Protein AF-A0A0H5QJX7-F1 (afdb_monomer)

pLDDT: mean 72.63, std 16.73, range [41.62, 93.69]

Organism: NCBI:txid198431

Sequence (162 aa):
MSKAGQGGSSLNERLALKLEEDRKQIEAMLLSEHRKLGQSLLDASQAEFSTIQNVIHAQSQRTVQSMRVMLRWPLWTATGCLAIVLTSLALLWAVTWWLREDLAGIRTATISERQALADLEAQTNKLRVTTSKEGTFLVLPEGIDASQIWTCGKQPCLRIGE

Mean predicted aligned error: 20.73 Å

Solvent-accessible surface area (backbone atoms only — not comparable to full-atom values): 9236 Å² total; per-residue (Å²): 142,92,88,77,78,72,65,60,58,60,52,51,53,51,50,52,53,50,53,52,49,52,47,53,49,50,52,52,50,52,53,50,50,51,49,51,52,54,50,53,51,50,53,52,48,50,54,49,50,55,50,52,51,51,50,52,53,53,51,49,53,52,49,54,54,52,51,53,60,64,57,49,58,60,52,55,53,51,52,52,52,52,50,54,55,53,52,51,53,51,50,54,52,52,51,54,52,51,53,52,54,51,53,52,53,51,50,51,52,53,50,51,52,52,48,50,51,51,51,48,36,65,75,51,67,60,55,47,74,51,76,52,102,89,50,54,33,43,34,55,55,94,87,68,93,61,98,70,73,44,70,68,83,94,42,53,24,43,77,61,77,134

Foldseek 3Di:
DDDDPPPVVVVVVVVVVVVVVVVVVVVVVVVVVVVVVVVVVVVVVVVVVVVVVVVVVVVVVVVVVVVVVVVVVVVVVVVVVVVVVVVVVVVVVVVVVVVVVVVVVVVVVVVVVVVVVVVCCVVQVRFDWDQDPVAIKTFDDPDDDDPDFDDPDPTTIDGDDD

Secondary structure (DSSP, 8-state):
----SSHHHHHHHHHHHHHHHHHHHHHHHHHHHHHHHHHHHHHHHHHHHHHHHHHHHHHHHHHHHHHHHHHHHHHHHHHHHHHHHHHHHHHHHHHHHHHHHHHHHHHHHHHHHHHHHHHHHHHTTS-EEEEETTEEEEEPPTT---SS-EEETTEEEEEPP-

Radius of gyration: 61.76 Å; Cα contacts (8 Å, |Δi|>4): 60; chains: 1; bounding box: 114×40×167 Å

Structure (mmCIF, N/CA/C/O backbone):
data_AF-A0A0H5QJX7-F1
#
_entry.id   AF-A0A0H5QJX7-F1
#
loop_
_atom_site.group_PDB
_atom_site.id
_atom_site.type_symbol
_atom_site.label_atom_id
_atom_site.label_alt_id
_atom_site.label_comp_id
_atom_site.label_asym_id
_atom_site.label_entity_id
_atom_site.label_seq_id
_atom_site.pdbx_PDB_ins_code
_atom_site.Cartn_x
_atom_site.Cartn_y
_atom_site.Cartn_z
_atom_site.occupancy
_atom_site.B_iso_or_equiv
_atom_site.auth_seq_id
_atom_site.auth_comp_id
_atom_site.auth_asym_id
_atom_site.auth_atom_id
_atom_site.pdbx_PDB_model_num
ATOM 1 N N . MET A 1 1 ? 67.571 8.880 -88.520 1.00 43.12 1 MET A N 1
ATOM 2 C CA . MET A 1 1 ? 67.454 8.672 -87.059 1.00 43.12 1 MET A CA 1
ATOM 3 C C . MET A 1 1 ? 66.780 9.896 -86.461 1.00 43.12 1 MET A C 1
ATOM 5 O O . MET A 1 1 ? 67.328 10.970 -86.634 1.00 43.12 1 MET A O 1
ATOM 9 N N . SER A 1 2 ? 65.583 9.748 -85.877 1.00 47.00 2 SER A N 1
ATOM 10 C CA . SER A 1 2 ? 64.912 10.680 -84.936 1.00 47.00 2 SER A CA 1
ATOM 11 C C . SER A 1 2 ? 63.391 10.488 -85.044 1.00 47.00 2 SER A C 1
ATOM 13 O O . SER A 1 2 ? 62.705 11.172 -85.799 1.00 47.00 2 SER A O 1
ATOM 15 N N . LYS A 1 3 ? 62.856 9.477 -84.352 1.00 48.44 3 LYS A N 1
ATOM 16 C CA . LYS A 1 3 ? 61.405 9.284 -84.183 1.00 48.44 3 LYS A CA 1
ATOM 17 C C . LYS A 1 3 ? 61.147 8.542 -82.868 1.00 48.44 3 LYS A C 1
ATOM 19 O O . LYS A 1 3 ? 60.663 7.422 -82.860 1.00 48.44 3 LYS A O 1
ATOM 24 N N . ALA A 1 4 ? 61.576 9.139 -81.755 1.00 49.16 4 ALA A N 1
ATOM 25 C CA . ALA A 1 4 ? 61.382 8.570 -80.413 1.00 49.16 4 ALA A CA 1
ATOM 26 C C . ALA A 1 4 ? 60.906 9.593 -79.356 1.00 49.16 4 ALA A C 1
ATOM 28 O O . ALA A 1 4 ? 60.663 9.215 -78.218 1.00 49.16 4 ALA A O 1
ATOM 29 N N . GLY A 1 5 ? 60.723 10.875 -79.707 1.00 52.38 5 GLY A N 1
ATOM 30 C CA . GLY A 1 5 ? 60.471 11.943 -78.723 1.00 52.38 5 GLY A CA 1
ATOM 31 C C . GLY A 1 5 ? 59.006 12.304 -78.423 1.00 52.38 5 GLY A C 1
ATOM 32 O O . GLY A 1 5 ? 58.751 12.915 -77.395 1.00 52.38 5 GLY A O 1
ATOM 33 N N . GLN A 1 6 ? 58.028 11.950 -79.270 1.00 55.06 6 GLN A N 1
ATOM 34 C CA . GLN A 1 6 ? 56.637 12.435 -79.114 1.00 55.06 6 GLN A CA 1
ATOM 35 C C . GLN A 1 6 ? 55.683 11.477 -78.374 1.00 55.06 6 GLN A C 1
ATOM 37 O O . GLN A 1 6 ? 54.683 11.925 -77.822 1.00 55.06 6 GLN A O 1
ATOM 42 N N . GLY A 1 7 ? 55.989 10.177 -78.294 1.00 55.91 7 GLY A N 1
ATOM 43 C CA . GLY A 1 7 ? 55.122 9.203 -77.610 1.00 55.91 7 GLY A CA 1
ATOM 44 C C . GLY A 1 7 ? 55.130 9.328 -76.081 1.00 55.91 7 GLY A C 1
ATOM 45 O O . GLY A 1 7 ? 54.085 9.193 -75.447 1.00 55.91 7 GLY A O 1
ATOM 46 N N . GLY A 1 8 ? 56.284 9.657 -75.488 1.00 59.81 8 GLY A N 1
ATOM 47 C CA . GLY A 1 8 ? 56.453 9.737 -74.030 1.00 59.81 8 GLY A CA 1
ATOM 48 C C . GLY A 1 8 ? 55.676 10.878 -73.364 1.00 59.81 8 GLY A C 1
ATOM 49 O O . GLY A 1 8 ? 55.171 10.702 -72.260 1.00 59.81 8 GLY A O 1
ATOM 50 N N . SER A 1 9 ? 55.500 12.015 -74.049 1.00 62.75 9 SER A N 1
ATOM 51 C CA . SER A 1 9 ? 54.764 13.168 -73.502 1.00 62.75 9 SER A CA 1
ATOM 52 C C . SER A 1 9 ? 53.270 12.870 -73.336 1.00 62.75 9 SER A C 1
ATOM 54 O O . SER A 1 9 ? 52.702 13.146 -72.286 1.00 62.75 9 SER A O 1
ATOM 56 N N . SER A 1 10 ? 52.647 12.228 -74.333 1.00 77.19 10 SER A N 1
ATOM 57 C CA . SER A 1 10 ? 51.215 11.884 -74.299 1.00 77.19 10 SER A CA 1
ATOM 58 C C . SER A 1 10 ? 50.869 10.776 -73.294 1.00 77.19 10 SER A C 1
ATOM 60 O O . SER A 1 10 ? 49.764 10.738 -72.754 1.00 77.19 10 SER A O 1
ATOM 62 N N . LEU A 1 11 ? 51.818 9.872 -73.020 1.00 80.31 11 LEU A N 1
ATOM 63 C CA . LEU A 1 11 ? 51.662 8.816 -72.020 1.00 80.31 11 LEU A CA 1
ATOM 64 C C . LEU A 1 11 ? 51.800 9.372 -70.601 1.00 80.31 11 LEU A C 1
ATOM 66 O O . LEU A 1 11 ? 50.995 9.028 -69.741 1.00 80.31 11 LEU A O 1
ATOM 70 N N . ASN A 1 12 ? 52.760 10.269 -70.372 1.00 83.94 12 ASN A N 1
ATOM 71 C CA . ASN A 1 12 ? 52.935 10.922 -69.075 1.00 83.94 12 ASN A CA 1
ATOM 72 C C . ASN A 1 12 ? 51.742 11.818 -68.716 1.00 83.94 12 ASN A C 1
ATOM 74 O O . ASN A 1 12 ? 51.296 11.806 -67.573 1.00 83.94 12 ASN A O 1
ATOM 78 N N . GLU A 1 13 ? 51.179 12.536 -69.689 1.00 83.19 13 GLU A N 1
ATOM 79 C CA . GLU A 1 13 ? 49.983 13.361 -69.484 1.00 83.19 13 GLU A CA 1
ATOM 80 C C . GLU A 1 13 ? 48.744 12.509 -69.163 1.00 83.19 13 GLU A C 1
ATOM 82 O O . GLU A 1 13 ? 47.999 12.810 -68.231 1.00 83.19 13 GLU A O 1
ATOM 87 N N . ARG A 1 14 ? 48.567 11.371 -69.849 1.00 83.62 14 ARG A N 1
ATOM 88 C CA . ARG A 1 14 ? 47.508 10.402 -69.519 1.00 83.62 14 ARG A CA 1
ATOM 89 C C .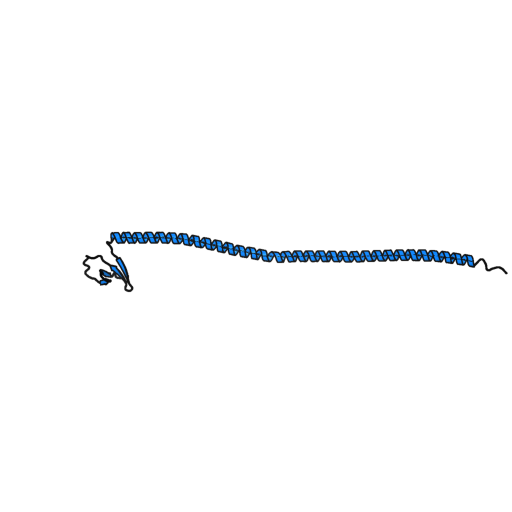 ARG A 1 14 ? 47.690 9.769 -68.143 1.00 83.62 14 ARG A C 1
ATOM 91 O O . ARG A 1 14 ? 46.700 9.550 -67.454 1.00 83.62 14 ARG A O 1
ATOM 98 N N . LEU A 1 15 ? 48.924 9.469 -67.739 1.00 86.62 15 LEU A N 1
ATOM 99 C CA . LEU A 1 15 ? 49.213 8.944 -66.403 1.00 86.62 15 LEU A CA 1
ATOM 100 C C . LEU A 1 15 ? 48.911 9.980 -65.316 1.00 86.62 15 LEU A C 1
ATOM 102 O O . LEU A 1 15 ? 48.331 9.618 -64.298 1.00 86.62 15 LEU A O 1
ATOM 106 N N . ALA A 1 16 ? 49.241 11.254 -65.545 1.00 87.06 16 ALA A N 1
ATOM 107 C CA . ALA A 1 16 ? 48.925 12.340 -64.621 1.00 87.06 16 ALA A CA 1
ATOM 108 C C . ALA A 1 16 ? 47.408 12.541 -64.467 1.00 87.06 16 ALA A C 1
ATOM 110 O O . ALA A 1 16 ? 46.916 12.612 -63.343 1.00 87.06 16 ALA A O 1
ATOM 111 N N . LEU A 1 17 ? 46.662 12.540 -65.577 1.00 89.50 17 LEU A N 1
ATOM 112 C CA . LEU A 1 17 ? 45.198 12.626 -65.554 1.00 89.50 17 LEU A CA 1
ATOM 113 C C . LEU A 1 17 ? 44.566 11.438 -64.824 1.00 89.50 17 LEU A C 1
ATOM 115 O O . LEU A 1 17 ? 43.675 11.631 -64.003 1.00 89.50 17 LEU A O 1
ATOM 119 N N . LYS A 1 18 ? 45.061 10.220 -65.070 1.00 88.69 18 LYS A N 1
ATOM 120 C CA . LYS A 1 18 ? 44.560 9.017 -64.400 1.00 88.69 18 LYS A CA 1
ATOM 121 C C . LYS A 1 18 ? 44.859 9.029 -62.900 1.00 88.69 18 LYS A C 1
ATOM 123 O O . LYS A 1 18 ? 43.998 8.670 -62.114 1.00 88.69 18 LYS A O 1
ATOM 128 N N . LEU A 1 19 ? 46.042 9.496 -62.498 1.00 89.94 19 LEU A N 1
ATOM 129 C CA . LEU A 1 19 ? 46.395 9.688 -61.087 1.00 89.94 19 LEU A CA 1
ATOM 130 C C . LEU A 1 19 ? 45.483 10.710 -60.399 1.00 89.94 19 LEU A C 1
ATOM 132 O O . LEU A 1 19 ? 45.123 10.526 -59.239 1.00 89.94 19 LEU A O 1
ATOM 136 N N . GLU A 1 20 ? 45.108 11.784 -61.092 1.00 91.19 20 GLU A N 1
ATOM 137 C CA . GLU A 1 20 ? 44.196 12.790 -60.549 1.00 91.19 20 GLU A CA 1
ATOM 138 C C . GLU A 1 20 ? 42.752 12.271 -60.460 1.00 91.19 20 GLU A C 1
ATOM 140 O O . GLU A 1 20 ? 42.051 12.551 -59.486 1.00 91.19 20 GLU A O 1
ATOM 145 N N . GLU A 1 21 ? 42.318 11.483 -61.443 1.00 93.06 21 GLU A N 1
ATOM 146 C CA . GLU A 1 21 ? 41.014 10.819 -61.451 1.00 93.06 21 GLU A CA 1
ATOM 147 C C . GLU A 1 21 ? 40.920 9.749 -60.356 1.00 93.06 21 GLU A C 1
ATOM 149 O O . GLU A 1 21 ? 39.988 9.790 -59.552 1.00 93.06 21 GLU A O 1
ATOM 154 N N . ASP A 1 22 ? 41.933 8.886 -60.233 1.00 91.00 22 ASP A N 1
ATOM 155 C CA . ASP A 1 22 ? 42.048 7.891 -59.163 1.00 91.00 22 ASP A CA 1
ATOM 156 C C . ASP A 1 22 ? 42.057 8.582 -57.790 1.00 91.00 22 ASP A C 1
ATOM 158 O O . ASP A 1 22 ? 41.367 8.151 -56.866 1.00 91.00 22 ASP A O 1
ATOM 162 N N . ARG A 1 23 ? 42.768 9.710 -57.645 1.00 92.44 23 ARG A N 1
ATOM 163 C CA . ARG A 1 23 ? 42.779 10.485 -56.397 1.00 92.44 23 ARG A CA 1
ATOM 164 C C . ARG A 1 23 ? 41.393 11.022 -56.045 1.00 92.44 23 ARG A C 1
ATOM 166 O O . ARG A 1 23 ? 40.948 10.848 -54.912 1.00 92.44 23 ARG A O 1
ATOM 173 N N . LYS A 1 24 ? 40.695 11.642 -57.000 1.00 92.88 24 LYS A N 1
ATOM 174 C CA . LYS A 1 24 ? 39.329 12.152 -56.792 1.00 92.88 24 LYS A CA 1
ATOM 175 C C . LYS A 1 24 ? 38.353 11.020 -56.480 1.00 92.88 24 LYS A C 1
ATOM 177 O O . LYS A 1 24 ? 37.470 11.187 -55.641 1.00 92.88 24 LYS A O 1
ATOM 182 N N . GLN A 1 25 ? 38.525 9.864 -57.115 1.00 93.44 25 GLN A N 1
ATOM 183 C CA . GLN A 1 25 ? 37.697 8.689 -56.877 1.00 93.44 25 GLN A CA 1
ATOM 184 C C . GLN A 1 25 ? 37.921 8.110 -55.476 1.00 93.44 25 GLN A C 1
ATOM 186 O O . GLN A 1 25 ? 36.948 7.789 -54.793 1.00 93.44 25 GLN A O 1
ATOM 191 N N . ILE A 1 26 ? 39.173 8.029 -55.019 1.00 92.38 26 ILE A N 1
ATOM 192 C CA . ILE A 1 26 ? 39.514 7.594 -53.658 1.00 92.38 26 ILE A CA 1
ATOM 193 C C . ILE A 1 26 ? 38.948 8.575 -52.630 1.00 92.38 26 ILE A C 1
ATOM 195 O O . ILE A 1 26 ? 38.312 8.146 -51.672 1.00 92.38 26 ILE A O 1
ATOM 199 N N . GLU A 1 27 ? 39.116 9.883 -52.837 1.00 92.56 27 GLU A N 1
ATOM 200 C CA . GLU A 1 27 ? 38.572 10.905 -51.935 1.00 92.56 27 GLU A CA 1
ATOM 201 C C . GLU A 1 27 ? 37.033 10.838 -51.867 1.00 92.56 27 GLU A C 1
ATOM 203 O O . GLU A 1 27 ? 36.455 10.887 -50.778 1.00 92.56 27 GLU A O 1
ATOM 208 N N . ALA A 1 28 ? 36.354 10.637 -53.001 1.00 92.50 28 ALA A N 1
ATOM 209 C CA . ALA A 1 28 ? 34.902 10.467 -53.046 1.00 92.50 28 ALA A CA 1
ATOM 210 C C . ALA A 1 28 ? 34.436 9.176 -52.349 1.00 92.50 28 ALA A C 1
ATOM 212 O O . ALA A 1 28 ? 33.454 9.198 -51.600 1.00 92.50 28 ALA A O 1
ATOM 213 N N . MET A 1 29 ? 35.148 8.064 -52.556 1.00 92.56 29 MET A N 1
ATOM 214 C CA . MET A 1 29 ? 34.853 6.787 -51.907 1.00 92.56 29 MET A CA 1
ATOM 215 C C . MET A 1 29 ? 35.034 6.897 -50.392 1.00 92.56 29 MET A C 1
ATOM 217 O O . MET A 1 29 ? 34.128 6.536 -49.643 1.00 92.56 29 MET A O 1
ATOM 221 N N . LEU A 1 30 ? 36.131 7.503 -49.943 1.00 93.12 30 LEU A N 1
ATOM 222 C CA . LEU A 1 30 ? 36.448 7.695 -48.531 1.00 93.12 30 LEU A CA 1
ATOM 223 C C . LEU A 1 30 ? 35.418 8.597 -47.832 1.00 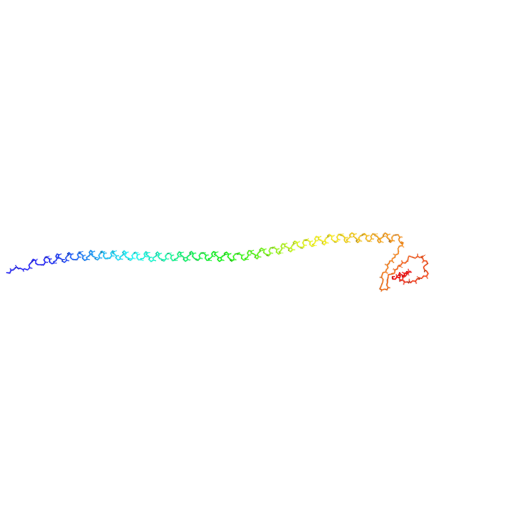93.12 30 LEU A C 1
ATOM 225 O O . LEU A 1 30 ? 34.953 8.283 -46.736 1.00 93.12 30 LEU A O 1
ATOM 229 N N . LEU A 1 31 ? 34.968 9.672 -48.488 1.00 93.69 31 LEU A N 1
ATOM 230 C CA . LEU A 1 31 ? 33.866 10.501 -47.984 1.00 93.69 31 LEU A CA 1
ATOM 231 C C . LEU A 1 31 ? 32.543 9.730 -47.903 1.00 93.69 31 LEU A C 1
ATOM 233 O O . LEU A 1 31 ? 31.773 9.916 -46.956 1.00 93.69 31 LEU A O 1
ATOM 237 N N . SER A 1 32 ? 32.265 8.870 -48.884 1.00 93.56 32 SER A N 1
ATOM 238 C CA . SER A 1 32 ? 31.049 8.056 -48.895 1.00 93.56 32 SER A CA 1
ATOM 239 C C . SER A 1 32 ? 31.054 7.000 -47.787 1.00 93.56 32 SER A C 1
ATOM 241 O O . SER A 1 32 ? 30.039 6.828 -47.111 1.00 93.56 32 SER A O 1
ATOM 243 N N . GLU A 1 33 ? 32.198 6.362 -47.530 1.00 93.38 33 GLU A N 1
ATOM 244 C CA . GLU A 1 33 ? 32.353 5.397 -46.446 1.00 93.38 33 GLU A CA 1
ATOM 245 C C . GLU A 1 33 ? 32.249 6.073 -45.085 1.00 93.38 33 GLU A C 1
ATOM 247 O O . GLU A 1 33 ? 31.509 5.591 -44.230 1.00 93.38 33 GLU A O 1
ATOM 252 N N . HIS A 1 34 ? 32.887 7.232 -44.893 1.00 92.56 34 HIS A N 1
ATOM 253 C CA . HIS A 1 34 ? 32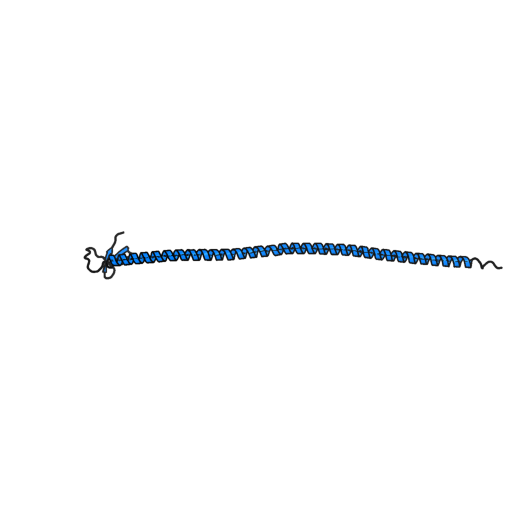.744 7.990 -43.651 1.00 92.56 34 HIS A CA 1
ATOM 254 C C . HIS A 1 34 ? 31.303 8.416 -43.386 1.00 92.56 34 HIS A C 1
ATOM 256 O O . HIS A 1 34 ? 30.832 8.291 -42.255 1.00 92.56 34 HIS A O 1
ATOM 262 N N . ARG A 1 35 ? 30.572 8.873 -44.411 1.00 92.44 35 ARG A N 1
ATOM 263 C CA . ARG A 1 35 ? 29.139 9.163 -44.264 1.00 92.44 35 ARG A CA 1
ATOM 264 C C . ARG A 1 35 ? 28.351 7.917 -43.898 1.00 92.44 35 ARG A C 1
ATOM 266 O O . ARG A 1 35 ? 27.539 7.976 -42.982 1.00 92.44 35 ARG A O 1
ATOM 273 N N . LYS A 1 36 ? 28.606 6.796 -44.573 1.00 93.56 36 LYS A N 1
ATOM 274 C CA . LYS A 1 36 ? 27.909 5.533 -44.321 1.00 93.56 36 LYS A CA 1
ATOM 275 C C . LYS A 1 36 ? 28.159 5.023 -42.902 1.00 93.56 36 LYS A C 1
ATOM 277 O O . LYS A 1 36 ? 27.207 4.648 -42.228 1.00 93.56 36 LYS A O 1
ATOM 282 N N . LEU A 1 37 ? 29.405 5.080 -42.436 1.00 92.88 37 LEU A N 1
ATOM 283 C CA . LEU A 1 37 ? 29.799 4.731 -41.071 1.00 92.88 37 LEU A CA 1
ATOM 284 C C . LEU A 1 37 ? 29.133 5.655 -40.046 1.00 92.88 37 LEU A C 1
ATOM 286 O O . LEU A 1 37 ? 28.551 5.173 -39.077 1.00 92.88 37 LEU A O 1
ATOM 290 N N . GLY A 1 38 ? 29.159 6.970 -40.280 1.00 92.38 38 GLY A N 1
ATOM 291 C CA . GLY A 1 38 ? 28.497 7.943 -39.409 1.00 92.38 38 GLY A CA 1
ATOM 292 C C . GLY A 1 38 ? 26.991 7.703 -39.317 1.00 92.38 38 GLY A C 1
ATOM 293 O O . GLY A 1 38 ? 26.420 7.726 -38.231 1.00 92.38 38 GLY A O 1
ATOM 294 N N . GLN A 1 39 ? 26.357 7.391 -40.444 1.00 93.25 39 GLN A N 1
ATOM 295 C CA . GLN A 1 39 ? 24.926 7.126 -40.507 1.00 93.25 39 GLN A CA 1
ATOM 296 C C . GLN A 1 39 ? 24.558 5.795 -39.845 1.00 93.25 39 GLN A C 1
ATOM 298 O O . GLN A 1 39 ? 23.602 5.761 -39.080 1.00 93.25 39 GLN A O 1
ATOM 303 N N . SER A 1 40 ? 25.354 4.734 -40.029 1.00 92.88 40 SER A N 1
ATOM 304 C CA . SER A 1 40 ? 25.143 3.467 -39.315 1.00 92.88 40 SER A CA 1
ATOM 305 C C . SER A 1 40 ? 25.333 3.603 -37.806 1.00 92.88 40 SER A C 1
ATOM 307 O O . SER A 1 40 ? 24.645 2.940 -37.037 1.00 92.88 40 SER A O 1
ATOM 309 N N . LEU A 1 41 ? 26.253 4.469 -37.374 1.00 91.94 41 LEU A N 1
ATOM 310 C CA . LEU A 1 41 ? 26.516 4.704 -35.958 1.00 91.94 41 LEU A CA 1
ATOM 311 C C . LEU A 1 41 ? 25.375 5.502 -35.316 1.00 91.94 41 LEU A C 1
ATOM 313 O O . LEU A 1 41 ? 24.958 5.185 -34.204 1.00 91.94 41 LEU A O 1
ATOM 317 N N . LEU A 1 42 ? 24.816 6.475 -36.043 1.00 93.12 42 LEU A N 1
ATOM 318 C CA . LEU A 1 42 ? 23.606 7.187 -35.633 1.00 93.12 42 LEU A CA 1
ATOM 319 C C . LEU A 1 42 ? 22.399 6.248 -35.543 1.00 93.12 42 LEU A C 1
ATOM 321 O O . LEU A 1 42 ? 21.750 6.232 -34.500 1.00 93.12 42 LEU A O 1
ATOM 325 N N . ASP A 1 43 ? 22.150 5.427 -36.564 1.00 92.69 43 ASP A N 1
ATOM 326 C CA . ASP A 1 43 ? 21.041 4.461 -36.569 1.00 92.69 43 ASP A CA 1
ATOM 327 C C . ASP A 1 43 ? 21.153 3.465 -35.407 1.00 92.69 43 ASP A C 1
ATOM 329 O O . ASP A 1 43 ? 20.195 3.258 -34.660 1.00 92.69 43 ASP A O 1
ATOM 333 N N . ALA A 1 44 ? 22.348 2.900 -35.195 1.00 89.44 44 ALA A N 1
ATOM 334 C CA . ALA A 1 44 ? 22.605 1.996 -34.080 1.00 89.44 44 ALA A CA 1
ATOM 335 C C . ALA A 1 44 ? 22.382 2.697 -32.732 1.00 89.44 44 ALA A C 1
ATOM 337 O O . ALA A 1 44 ? 21.707 2.159 -31.857 1.00 89.44 44 ALA A O 1
ATOM 338 N N . SER A 1 45 ? 22.878 3.929 -32.575 1.00 88.38 45 SER A N 1
ATOM 339 C CA . SER A 1 45 ? 22.675 4.694 -31.343 1.00 88.38 45 SER A CA 1
ATOM 340 C C . SER A 1 45 ? 21.196 4.990 -31.084 1.00 88.38 45 SER A C 1
ATOM 342 O O . SER A 1 45 ? 20.730 4.856 -29.956 1.00 88.38 45 SER A O 1
ATOM 344 N N . GLN A 1 46 ? 20.428 5.332 -32.119 1.00 90.69 46 GLN A N 1
ATOM 345 C CA . GLN A 1 46 ? 19.011 5.652 -31.997 1.00 90.69 46 GLN A CA 1
ATOM 346 C C . GLN A 1 46 ? 18.183 4.410 -31.643 1.00 90.69 46 GLN A C 1
ATOM 348 O O . GLN A 1 46 ? 17.282 4.490 -30.803 1.00 90.69 46 GLN A O 1
ATOM 353 N N . ALA A 1 47 ? 18.519 3.257 -32.225 1.00 87.56 47 ALA A N 1
ATOM 354 C CA . ALA A 1 47 ? 17.912 1.979 -31.875 1.00 87.56 47 ALA A CA 1
ATOM 355 C C . ALA A 1 47 ? 18.164 1.624 -30.399 1.00 87.56 47 ALA A C 1
ATOM 357 O O . ALA A 1 47 ? 17.218 1.305 -29.670 1.00 87.56 47 ALA A O 1
ATOM 358 N N . GLU A 1 48 ? 19.403 1.774 -29.925 1.00 86.94 48 GLU A N 1
ATOM 359 C CA . GLU A 1 48 ? 19.765 1.554 -28.520 1.00 86.94 48 GLU A CA 1
ATOM 360 C C . GLU A 1 48 ? 19.037 2.532 -27.583 1.00 86.94 48 GLU A C 1
ATOM 362 O O . GLU A 1 48 ? 18.415 2.108 -26.607 1.00 86.94 48 GLU A O 1
ATOM 367 N N . PHE A 1 49 ? 18.999 3.831 -27.905 1.00 8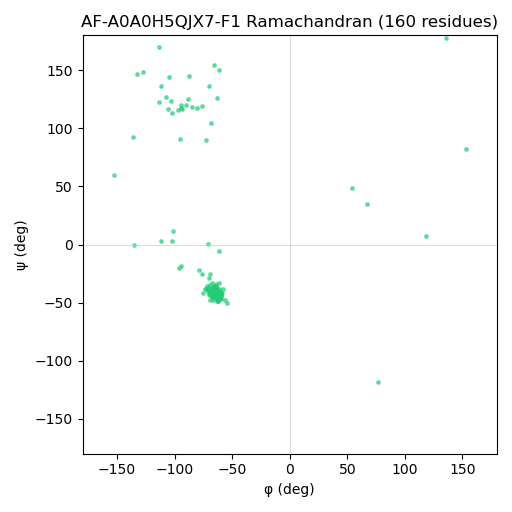7.81 49 PHE A N 1
ATOM 368 C CA . PHE A 1 49 ? 18.273 4.827 -27.107 1.00 87.81 49 PHE A CA 1
ATOM 369 C C . PHE A 1 49 ? 16.776 4.522 -27.010 1.00 87.81 49 PHE A C 1
ATOM 371 O O . PHE A 1 49 ? 16.208 4.603 -25.919 1.00 87.81 49 PHE A O 1
ATOM 378 N N . SER A 1 50 ? 16.136 4.129 -28.115 1.00 85.25 50 SER A N 1
ATOM 379 C CA . SER A 1 50 ? 14.715 3.760 -28.109 1.00 85.25 50 SER A CA 1
ATOM 380 C C . SER A 1 50 ? 14.444 2.522 -27.244 1.00 85.25 50 SER A C 1
ATOM 382 O O . SER A 1 50 ? 13.445 2.460 -26.522 1.00 85.25 50 SER A O 1
ATOM 384 N N . THR A 1 51 ? 15.375 1.566 -27.242 1.00 87.75 51 THR A N 1
ATOM 385 C CA . THR A 1 51 ? 15.295 0.348 -26.432 1.00 87.75 51 THR A CA 1
ATOM 386 C C . THR A 1 51 ? 15.458 0.673 -24.952 1.00 87.75 51 THR A C 1
ATOM 388 O O . THR A 1 51 ? 14.625 0.271 -24.139 1.00 87.75 51 THR A O 1
ATOM 391 N N . ILE A 1 52 ? 16.466 1.473 -24.597 1.00 80.31 52 ILE A N 1
ATOM 392 C CA . ILE A 1 52 ? 16.704 1.935 -23.224 1.00 80.31 52 ILE A CA 1
ATOM 393 C C . ILE A 1 52 ? 15.494 2.719 -22.710 1.00 80.31 52 ILE A C 1
ATOM 395 O O . ILE A 1 52 ? 15.021 2.467 -21.603 1.00 80.31 52 ILE A O 1
ATOM 399 N N . GLN A 1 53 ? 14.942 3.624 -23.518 1.00 83.06 53 GLN A N 1
ATOM 400 C CA . GLN A 1 53 ? 13.770 4.409 -23.144 1.00 83.06 53 GLN A CA 1
ATOM 401 C C . GLN A 1 53 ? 12.553 3.511 -22.865 1.00 83.06 53 GLN A C 1
ATOM 403 O O . GLN A 1 53 ? 11.878 3.680 -21.847 1.00 83.06 53 GLN A O 1
ATOM 408 N N . ASN A 1 54 ? 12.308 2.508 -23.710 1.00 80.31 54 ASN A N 1
ATOM 409 C CA . ASN A 1 54 ? 11.232 1.540 -23.501 1.00 80.31 54 ASN A CA 1
ATOM 410 C C . ASN A 1 54 ? 11.444 0.691 -22.241 1.00 80.31 54 ASN A C 1
ATOM 412 O O . ASN A 1 54 ? 10.495 0.467 -21.487 1.00 80.31 54 ASN A O 1
ATOM 416 N N . VAL A 1 55 ? 12.680 0.262 -21.966 1.00 82.75 55 VAL A N 1
ATOM 417 C CA . VAL A 1 55 ? 13.021 -0.484 -20.745 1.00 82.75 55 VAL A CA 1
ATOM 418 C C . VAL A 1 55 ? 12.806 0.378 -19.500 1.00 82.75 55 VAL A C 1
ATOM 420 O O . VAL A 1 55 ? 12.176 -0.083 -18.549 1.00 82.75 55 VAL A O 1
ATOM 423 N N . ILE A 1 56 ? 13.237 1.642 -19.517 1.00 75.44 56 ILE A N 1
ATOM 424 C CA . ILE A 1 56 ? 13.044 2.583 -18.404 1.00 75.44 56 ILE A CA 1
ATOM 425 C C . ILE A 1 56 ? 11.552 2.823 -18.152 1.00 75.44 56 ILE A C 1
ATOM 427 O O . ILE A 1 56 ? 11.100 2.758 -17.005 1.00 75.44 56 ILE A O 1
ATOM 431 N N . HIS A 1 57 ? 10.758 3.055 -19.201 1.00 77.56 57 HIS A N 1
ATOM 432 C CA . HIS A 1 57 ? 9.314 3.240 -19.053 1.00 77.56 57 HIS A CA 1
ATOM 433 C C . HIS A 1 57 ? 8.624 1.979 -18.522 1.00 77.56 57 HIS A C 1
ATOM 435 O O . HIS A 1 57 ? 7.811 2.073 -17.598 1.00 77.56 57 HIS A O 1
ATOM 441 N N . ALA A 1 58 ? 8.984 0.800 -19.034 1.00 74.38 58 ALA A N 1
ATOM 442 C CA . ALA A 1 58 ? 8.442 -0.468 -18.561 1.00 74.38 58 ALA A CA 1
ATOM 443 C C . ALA A 1 58 ? 8.816 -0.742 -17.094 1.00 74.38 58 ALA A C 1
ATOM 445 O O . ALA A 1 58 ? 7.976 -1.183 -16.306 1.00 74.38 58 ALA A O 1
ATOM 446 N N . GLN A 1 59 ? 10.054 -0.443 -16.694 1.00 70.44 59 GLN A N 1
ATOM 447 C CA . GLN A 1 59 ? 10.522 -0.623 -15.321 1.00 70.44 59 GLN A CA 1
ATOM 448 C C . GLN A 1 59 ? 9.861 0.373 -14.360 1.00 70.44 59 GLN A C 1
ATOM 450 O O . GLN A 1 59 ? 9.450 -0.014 -13.263 1.00 70.44 59 GLN A O 1
ATOM 455 N N . SER A 1 60 ? 9.679 1.626 -14.781 1.00 70.81 60 SER A N 1
ATOM 456 C CA . SER A 1 60 ? 8.978 2.651 -14.002 1.00 70.81 60 SER A CA 1
ATOM 457 C C . SER A 1 60 ? 7.519 2.259 -13.755 1.00 70.81 60 SER A C 1
ATOM 459 O O . SER A 1 60 ? 7.064 2.241 -12.610 1.00 70.81 60 SER A O 1
ATOM 461 N N . GLN A 1 61 ? 6.798 1.819 -14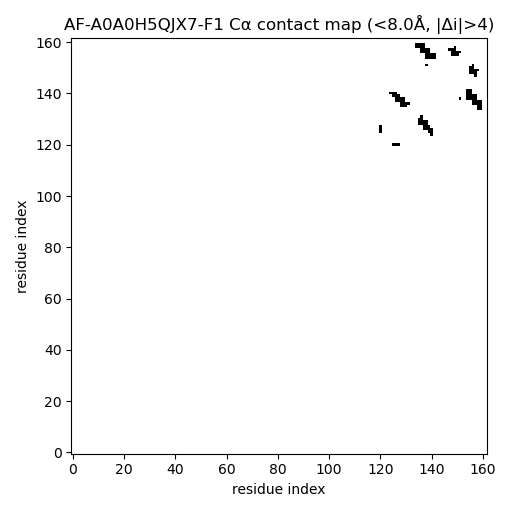.792 1.00 70.12 61 GLN A N 1
ATOM 462 C CA . GLN A 1 61 ? 5.411 1.371 -14.640 1.00 70.12 61 GLN A CA 1
ATOM 463 C C . GLN A 1 61 ? 5.282 0.148 -13.726 1.00 70.12 61 GLN A C 1
ATOM 465 O O . GLN A 1 61 ? 4.405 0.126 -12.859 1.00 70.12 61 GLN A O 1
ATOM 470 N N . ARG A 1 62 ? 6.181 -0.839 -13.854 1.00 64.25 62 ARG A N 1
ATOM 471 C CA . ARG A 1 62 ? 6.201 -2.019 -12.971 1.00 64.25 62 ARG A CA 1
ATOM 472 C C . ARG A 1 62 ? 6.488 -1.645 -11.519 1.00 64.25 62 ARG A C 1
ATOM 474 O O . ARG A 1 62 ? 5.839 -2.170 -10.617 1.00 64.25 62 ARG A O 1
ATOM 481 N N . THR A 1 63 ? 7.399 -0.702 -11.290 1.00 65.75 63 THR A N 1
ATOM 482 C CA . THR A 1 63 ? 7.731 -0.220 -9.941 1.00 65.75 63 THR A CA 1
ATOM 483 C C . THR A 1 63 ? 6.547 0.510 -9.310 1.00 65.75 63 THR A C 1
ATOM 485 O O . THR A 1 63 ? 6.180 0.218 -8.175 1.00 65.75 63 THR A O 1
ATOM 488 N N . VAL A 1 64 ? 5.873 1.390 -10.056 1.00 71.00 64 VAL A N 1
ATOM 489 C CA . VAL A 1 64 ? 4.707 2.139 -9.554 1.00 71.00 64 VAL A CA 1
ATOM 490 C C . VAL A 1 64 ? 3.514 1.218 -9.272 1.00 71.00 64 VAL A C 1
ATOM 492 O O . VAL A 1 64 ? 2.817 1.401 -8.272 1.00 71.00 64 VAL A O 1
ATOM 495 N N . GLN A 1 65 ? 3.272 0.213 -10.118 1.00 66.38 65 GLN A N 1
ATOM 496 C CA . GLN A 1 65 ? 2.203 -0.766 -9.895 1.00 66.38 65 GLN A CA 1
ATOM 497 C C . GLN A 1 65 ? 2.489 -1.660 -8.684 1.00 66.38 65 GLN A C 1
ATOM 499 O O . GLN A 1 65 ? 1.614 -1.828 -7.835 1.00 66.38 65 GLN A O 1
ATOM 504 N N . SER A 1 66 ? 3.721 -2.163 -8.565 1.00 66.06 66 SER A N 1
ATOM 505 C CA . SER A 1 66 ? 4.188 -2.926 -7.401 1.00 66.06 66 SER A CA 1
ATOM 506 C C . SER A 1 66 ? 4.008 -2.131 -6.102 1.00 66.06 66 SER A C 1
ATOM 508 O O . SER A 1 66 ? 3.398 -2.609 -5.143 1.00 66.06 66 SER A O 1
ATOM 510 N N . MET A 1 67 ? 4.426 -0.864 -6.105 1.00 64.38 67 MET A N 1
ATOM 511 C CA . MET A 1 67 ? 4.377 -0.002 -4.929 1.00 64.38 67 MET A CA 1
ATOM 512 C C . MET A 1 67 ? 2.937 0.280 -4.474 1.00 64.38 67 MET A C 1
ATOM 514 O O . MET A 1 67 ? 2.658 0.235 -3.278 1.00 64.38 67 MET A O 1
ATOM 518 N N . ARG A 1 68 ? 1.979 0.473 -5.396 1.00 65.06 68 ARG A N 1
ATOM 519 C CA . ARG A 1 68 ? 0.558 0.650 -5.027 1.00 65.06 68 ARG A CA 1
ATOM 520 C C . ARG A 1 68 ? -0.047 -0.580 -4.361 1.00 65.06 68 ARG A C 1
ATOM 522 O O . ARG A 1 68 ? -0.829 -0.433 -3.424 1.00 65.06 68 ARG A O 1
ATOM 529 N N . VAL A 1 69 ? 0.276 -1.779 -4.840 1.00 64.69 69 VAL A N 1
ATOM 530 C CA . VAL A 1 69 ? -0.258 -3.020 -4.257 1.00 64.69 69 VAL A CA 1
ATOM 531 C C . VAL A 1 69 ? 0.362 -3.265 -2.880 1.00 64.69 69 VAL A C 1
ATOM 533 O O . VAL A 1 69 ? -0.354 -3.627 -1.944 1.00 64.69 69 VAL A O 1
ATOM 536 N N . MET A 1 70 ? 1.656 -2.970 -2.731 1.00 62.19 70 MET A N 1
ATOM 537 C CA . MET A 1 70 ? 2.383 -3.121 -1.471 1.00 62.19 70 MET A CA 1
ATOM 538 C C . MET A 1 70 ? 1.938 -2.119 -0.397 1.00 62.19 70 MET A C 1
ATOM 540 O O . MET A 1 70 ? 1.864 -2.486 0.769 1.00 62.19 70 MET A O 1
ATOM 544 N N . LEU A 1 71 ? 1.574 -0.886 -0.773 1.00 61.28 71 LEU A N 1
ATOM 545 C CA . LEU A 1 71 ? 1.056 0.131 0.156 1.00 61.28 71 LEU A CA 1
ATOM 546 C C . LEU A 1 71 ? -0.419 -0.058 0.527 1.00 61.28 71 LEU A C 1
ATOM 548 O O . LEU A 1 71 ? -0.849 0.429 1.571 1.00 61.28 71 LEU A O 1
ATOM 552 N N . ARG A 1 72 ? -1.210 -0.771 -0.284 1.00 67.25 72 ARG A N 1
ATOM 553 C CA . ARG A 1 72 ? -2.632 -0.980 0.021 1.00 67.25 72 ARG A CA 1
ATOM 554 C C . ARG A 1 72 ? -2.813 -1.913 1.218 1.00 67.25 72 ARG A C 1
ATOM 556 O O . ARG A 1 72 ? -3.591 -1.600 2.106 1.00 67.25 72 ARG A O 1
ATOM 563 N N . TRP A 1 73 ? -2.064 -3.009 1.285 1.00 66.88 73 TRP A N 1
ATOM 564 C CA . TRP A 1 73 ? -2.137 -3.983 2.384 1.00 66.88 73 TRP A CA 1
ATOM 565 C C . TRP A 1 73 ? -1.940 -3.408 3.804 1.00 66.88 73 TRP A C 1
ATOM 567 O O . TRP A 1 73 ? -2.797 -3.662 4.651 1.00 66.88 73 TRP A O 1
ATOM 577 N N . PRO A 1 74 ? -0.890 -2.614 4.093 1.00 72.31 74 PRO A N 1
ATOM 578 C CA . PRO A 1 74 ? -0.654 -2.082 5.435 1.00 72.31 74 PRO A CA 1
ATOM 579 C C . PRO A 1 74 ? -1.685 -1.030 5.867 1.00 72.31 74 PRO A C 1
ATOM 581 O O . PRO A 1 74 ? -1.928 -0.863 7.059 1.00 72.31 74 PRO A O 1
ATOM 584 N N . LEU A 1 75 ? -2.324 -0.331 4.923 1.00 74.81 75 LEU A N 1
ATOM 585 C CA . LEU A 1 75 ? -3.376 0.633 5.253 1.00 74.81 75 LEU A CA 1
ATOM 586 C C . LEU A 1 75 ? -4.620 -0.069 5.806 1.00 74.81 75 LEU A C 1
ATOM 588 O O . LEU A 1 75 ? -5.142 0.343 6.837 1.00 74.81 75 LEU A O 1
ATOM 592 N N . TRP A 1 76 ? -5.052 -1.170 5.184 1.00 78.19 76 TRP A N 1
ATOM 593 C CA . TRP A 1 76 ? -6.216 -1.928 5.657 1.00 78.19 76 TRP A CA 1
ATOM 594 C C . TRP A 1 76 ? -5.968 -2.602 7.010 1.00 78.19 76 TRP A C 1
ATOM 596 O O . TRP A 1 76 ? -6.867 -2.628 7.851 1.00 78.19 76 TRP A O 1
ATOM 606 N N . THR A 1 77 ? -4.752 -3.098 7.260 1.00 79.56 77 THR A N 1
ATOM 607 C CA . THR A 1 77 ? -4.406 -3.685 8.563 1.00 79.56 77 THR A CA 1
ATOM 608 C C . THR A 1 77 ? -4.346 -2.628 9.663 1.00 79.56 77 THR A C 1
ATOM 610 O O . THR A 1 77 ? -4.868 -2.862 10.753 1.00 79.56 77 THR A O 1
ATOM 613 N N . ALA A 1 78 ? -3.793 -1.444 9.380 1.00 82.38 78 ALA A N 1
ATOM 614 C CA . ALA A 1 78 ? -3.772 -0.332 10.325 1.00 82.38 78 ALA A CA 1
ATOM 615 C C . ALA A 1 78 ? -5.190 0.154 10.671 1.00 82.38 78 ALA A C 1
ATOM 617 O O . ALA A 1 78 ? -5.511 0.326 11.847 1.00 82.38 78 ALA A O 1
ATOM 618 N N . THR A 1 79 ? -6.065 0.314 9.670 1.00 84.25 79 THR A N 1
ATOM 619 C CA . THR A 1 79 ? -7.467 0.703 9.897 1.00 84.25 79 THR A CA 1
ATOM 620 C C . THR A 1 79 ? -8.228 -0.359 10.690 1.00 84.25 79 THR A C 1
ATOM 622 O O . THR A 1 79 ? -8.956 -0.014 11.620 1.00 84.25 79 THR A O 1
ATOM 625 N N . GLY A 1 80 ? -8.029 -1.644 10.380 1.00 87.69 80 GLY A N 1
ATOM 626 C CA . GLY A 1 80 ? -8.638 -2.743 11.129 1.00 87.69 80 GLY A CA 1
ATOM 627 C C . GLY A 1 80 ? -8.202 -2.764 12.596 1.00 87.69 80 GLY A C 1
ATOM 628 O O . GLY A 1 80 ? -9.039 -2.868 13.488 1.00 87.69 80 GLY A O 1
ATOM 629 N N . CYS A 1 81 ? -6.906 -2.585 12.859 1.00 88.00 81 CYS A N 1
ATOM 630 C CA . CYS A 1 81 ? -6.373 -2.548 14.220 1.00 88.00 81 CYS A CA 1
ATOM 631 C C . CYS A 1 81 ? -6.937 -1.361 15.020 1.00 88.00 81 CYS A C 1
ATOM 633 O O . CYS A 1 81 ? -7.402 -1.532 16.147 1.00 88.00 81 CYS A O 1
ATOM 635 N N . LEU A 1 82 ? -6.988 -0.172 14.411 1.00 90.56 82 LEU A N 1
ATOM 636 C CA . LEU A 1 82 ? -7.563 1.016 15.043 1.00 90.56 82 LEU A CA 1
ATOM 637 C C . LEU A 1 82 ? -9.054 0.825 15.368 1.00 90.56 82 LEU A C 1
ATOM 639 O O . LEU A 1 82 ? -9.496 1.185 16.457 1.00 90.56 82 LEU A O 1
ATOM 643 N N . ALA A 1 83 ? -9.822 0.217 14.459 1.00 91.69 83 ALA A N 1
ATOM 644 C CA . ALA A 1 83 ? -11.236 -0.070 14.684 1.00 91.69 83 ALA A CA 1
ATOM 645 C C . ALA A 1 83 ? -11.448 -1.031 15.866 1.00 91.69 83 ALA A C 1
ATOM 647 O O . ALA A 1 83 ? -12.330 -0.803 16.694 1.00 91.69 83 ALA A O 1
ATOM 648 N N . ILE A 1 84 ? -10.617 -2.070 15.998 1.00 91.38 84 ILE A N 1
ATOM 649 C CA . ILE A 1 84 ? -10.689 -3.012 17.128 1.00 91.38 84 ILE A CA 1
ATOM 650 C C . ILE A 1 84 ? -10.396 -2.300 18.456 1.00 91.38 84 ILE A C 1
ATOM 652 O O . ILE A 1 84 ? -11.105 -2.509 19.437 1.00 91.38 84 ILE A O 1
ATOM 656 N N . VAL A 1 85 ? -9.388 -1.426 18.495 1.00 92.50 85 VAL A N 1
ATOM 657 C CA . VAL A 1 85 ? -9.047 -0.673 19.714 1.00 92.50 85 VAL A CA 1
ATOM 658 C C . VAL A 1 85 ? -10.159 0.307 20.097 1.00 92.50 85 VAL A C 1
ATOM 660 O O . VAL A 1 85 ? -10.518 0.410 21.266 1.00 92.50 85 VAL A O 1
ATOM 663 N N . LEU A 1 86 ? -10.743 1.013 19.128 1.00 92.75 86 LEU A N 1
ATOM 664 C CA . LEU A 1 86 ? -11.824 1.961 19.405 1.00 92.75 86 LEU A CA 1
ATOM 665 C C . LEU A 1 86 ? -13.105 1.257 19.863 1.00 92.75 86 LEU A C 1
ATOM 667 O O . LEU A 1 86 ? -13.757 1.712 20.802 1.00 92.75 86 LEU A O 1
ATOM 671 N N . THR A 1 87 ? -13.453 0.136 19.232 1.00 92.88 87 THR A N 1
ATOM 672 C CA . THR A 1 87 ? -14.634 -0.651 19.612 1.00 92.88 87 THR A CA 1
ATOM 673 C C . THR A 1 87 ? -14.479 -1.276 20.995 1.00 92.88 87 THR A C 1
ATOM 675 O O . THR A 1 87 ? -15.419 -1.218 21.786 1.00 92.88 87 THR A O 1
ATOM 678 N N . SER A 1 88 ? -13.299 -1.802 21.342 1.00 90.62 88 SER A N 1
ATOM 679 C CA . SER A 1 88 ? -13.055 -2.350 22.681 1.00 90.62 88 SER A CA 1
ATOM 680 C C . SER A 1 88 ? -13.121 -1.272 23.765 1.00 90.62 88 SER A C 1
ATOM 682 O O . SER A 1 88 ? -13.739 -1.491 24.807 1.00 90.62 88 SER A O 1
ATOM 684 N N . LEU A 1 89 ? -12.573 -0.082 23.502 1.00 93.12 89 LEU A N 1
ATOM 685 C CA . LEU A 1 89 ? -12.636 1.044 24.431 1.00 93.12 89 LEU A CA 1
ATOM 686 C C . LEU A 1 89 ? -14.077 1.528 24.648 1.00 93.12 89 LEU A C 1
ATOM 688 O O . LEU A 1 89 ? -14.475 1.789 25.784 1.00 93.12 89 LEU A O 1
ATOM 692 N N . ALA A 1 90 ? -14.870 1.602 23.575 1.00 93.19 90 ALA A N 1
ATOM 693 C CA . ALA A 1 90 ? -16.280 1.975 23.645 1.00 93.19 90 ALA A CA 1
ATOM 694 C C . ALA A 1 90 ? -17.110 0.947 24.432 1.00 93.19 90 ALA A C 1
ATOM 696 O O . ALA A 1 90 ? -17.929 1.331 25.267 1.00 93.19 90 ALA A O 1
ATOM 697 N N . LEU A 1 91 ? -16.865 -0.351 24.219 1.00 91.69 91 LEU A N 1
ATOM 698 C CA . LEU A 1 91 ? -17.527 -1.424 24.967 1.00 91.69 91 LEU A CA 1
ATOM 699 C C . LEU A 1 91 ? -17.194 -1.365 26.460 1.00 91.69 91 LEU A C 1
ATOM 701 O O . LEU A 1 91 ? -18.095 -1.455 27.291 1.00 91.69 91 LEU A O 1
ATOM 705 N N . LEU A 1 92 ? -15.922 -1.161 26.813 1.00 91.94 92 LEU A N 1
ATOM 706 C CA . LEU A 1 92 ? -15.498 -1.009 28.209 1.00 91.94 92 LEU A CA 1
ATOM 707 C C . LEU A 1 92 ? -16.193 0.180 28.887 1.00 91.94 92 LEU A C 1
ATOM 709 O O . LEU A 1 92 ? -16.673 0.063 30.016 1.00 91.94 92 LEU A O 1
ATOM 713 N N . TRP A 1 93 ? -16.295 1.313 28.192 1.00 93.06 93 TRP A N 1
ATOM 714 C CA . TRP A 1 93 ? -17.016 2.489 28.683 1.00 93.06 93 TRP A CA 1
ATOM 715 C C . TRP A 1 93 ? -18.513 2.233 28.888 1.00 93.06 93 TRP A C 1
ATOM 717 O O . TRP A 1 93 ? -19.067 2.598 29.923 1.00 93.06 93 TRP A O 1
ATOM 727 N N . ALA A 1 94 ? -19.167 1.567 27.938 1.00 91.69 94 ALA A N 1
ATOM 728 C CA . ALA A 1 94 ? -20.584 1.237 28.049 1.00 91.69 94 ALA A CA 1
ATOM 729 C C . ALA A 1 94 ? -20.865 0.287 29.227 1.00 91.69 94 ALA A C 1
ATOM 731 O O . ALA A 1 94 ? -21.777 0.528 30.017 1.00 91.69 94 ALA A O 1
ATOM 732 N N . VAL A 1 95 ? -20.046 -0.759 29.388 1.00 91.06 95 VAL A N 1
ATOM 733 C CA . VAL A 1 95 ? -20.189 -1.729 30.486 1.00 91.06 95 VAL A CA 1
ATOM 734 C C . VAL A 1 95 ? -19.958 -1.063 31.840 1.00 91.06 95 VAL A C 1
ATOM 736 O O . VAL A 1 95 ? -20.721 -1.292 32.775 1.00 91.06 95 VAL A O 1
ATOM 739 N N . THR A 1 96 ? -18.934 -0.215 31.958 1.00 91.19 96 THR A N 1
ATOM 740 C CA . THR A 1 96 ? -18.649 0.495 33.216 1.00 91.19 96 THR A CA 1
ATOM 741 C C . THR A 1 96 ? -19.740 1.492 33.592 1.00 91.19 96 THR A C 1
ATOM 743 O O . THR A 1 96 ? -20.064 1.602 34.776 1.00 91.19 96 THR A O 1
ATOM 746 N N . TRP A 1 97 ? -20.345 2.178 32.618 1.00 91.19 97 TRP A N 1
ATOM 747 C CA . TRP A 1 97 ? -21.506 3.030 32.873 1.00 91.19 97 TRP A CA 1
ATOM 748 C C . TRP A 1 97 ? -22.693 2.217 33.393 1.00 91.19 97 TRP A C 1
ATOM 750 O O . TRP A 1 97 ? -23.271 2.558 34.422 1.00 91.19 97 TRP A O 1
ATOM 760 N N . TRP A 1 98 ? -23.008 1.105 32.726 1.00 89.50 98 TRP A N 1
ATOM 761 C CA . TRP A 1 98 ? -24.133 0.258 33.110 1.00 89.50 98 TRP A CA 1
ATOM 762 C C . TRP A 1 98 ? -23.961 -0.343 34.510 1.00 89.50 98 TRP A C 1
ATOM 764 O O . TRP A 1 98 ? -24.874 -0.259 35.328 1.00 89.50 98 TRP A O 1
ATOM 774 N N . LEU A 1 99 ? -22.760 -0.836 34.839 1.00 87.62 99 LEU A N 1
ATOM 775 C CA . LEU A 1 99 ? -22.449 -1.319 36.189 1.00 87.62 99 LEU A CA 1
ATOM 776 C C . LEU A 1 99 ? -22.663 -0.238 37.253 1.00 87.62 99 LEU A C 1
ATOM 778 O O . LEU A 1 99 ? -23.106 -0.532 38.361 1.00 87.62 99 LEU A O 1
ATOM 782 N N . ARG A 1 100 ? -22.320 1.016 36.939 1.00 86.56 100 ARG A N 1
ATOM 783 C CA . ARG A 1 100 ? -22.452 2.139 37.871 1.00 86.56 100 ARG A CA 1
ATOM 784 C C . ARG A 1 100 ? -23.915 2.464 38.168 1.00 86.56 100 ARG A C 1
ATOM 786 O O . ARG A 1 100 ? -24.233 2.757 39.319 1.00 86.56 100 ARG A O 1
ATOM 793 N N . GLU A 1 101 ? -24.770 2.411 37.153 1.00 84.31 101 GLU A N 1
ATOM 794 C CA . GLU A 1 101 ? -26.219 2.604 37.276 1.00 84.31 101 GLU A CA 1
ATOM 795 C C . GLU A 1 101 ? -26.840 1.500 38.149 1.00 84.31 101 GLU A C 1
ATOM 797 O O . GLU A 1 101 ? -27.569 1.779 39.102 1.00 84.31 101 GLU A O 1
ATOM 802 N N . ASP A 1 102 ? -26.460 0.247 37.892 1.00 81.50 102 ASP A N 1
ATOM 803 C CA . ASP A 1 102 ? -26.996 -0.923 38.592 1.00 81.50 102 ASP A CA 1
ATOM 804 C C . ASP A 1 102 ? -26.562 -0.953 40.071 1.00 81.50 102 ASP A C 1
ATOM 806 O O . ASP A 1 102 ? -27.368 -1.130 40.986 1.00 81.50 102 ASP A O 1
ATOM 810 N N . LEU A 1 103 ? -25.292 -0.629 40.348 1.00 74.25 103 LEU A N 1
ATOM 811 C CA . LEU A 1 103 ? -24.773 -0.467 41.713 1.00 74.25 103 LEU A CA 1
ATOM 812 C C . LEU A 1 103 ? -25.477 0.653 42.494 1.00 74.25 103 LEU A C 1
ATOM 814 O O . LEU A 1 103 ? -25.615 0.553 43.719 1.00 74.25 103 LEU A O 1
ATOM 818 N N . ALA A 1 104 ? -25.905 1.724 41.820 1.00 77.69 104 ALA A N 1
ATOM 819 C CA . ALA A 1 104 ? -26.659 2.798 42.457 1.00 77.69 104 ALA A CA 1
ATOM 820 C C . ALA A 1 104 ? -28.066 2.328 42.857 1.00 77.69 104 ALA A C 1
ATOM 822 O O . ALA A 1 104 ? -28.483 2.587 43.987 1.00 77.69 104 ALA A O 1
ATOM 823 N N . GLY A 1 105 ? -28.747 1.577 41.984 1.00 72.81 105 GLY A N 1
ATOM 824 C CA . GLY A 1 105 ? -30.056 0.983 42.270 1.00 72.81 105 GLY A CA 1
ATOM 825 C C . GLY A 1 105 ? -30.014 -0.064 43.387 1.00 72.81 105 GLY A C 1
ATOM 826 O O . GLY A 1 105 ? -30.846 -0.055 44.293 1.00 72.81 105 GLY A O 1
ATOM 827 N N . ILE A 1 106 ? -28.992 -0.923 43.399 1.00 71.25 106 ILE A N 1
ATOM 828 C CA . ILE A 1 106 ? -28.830 -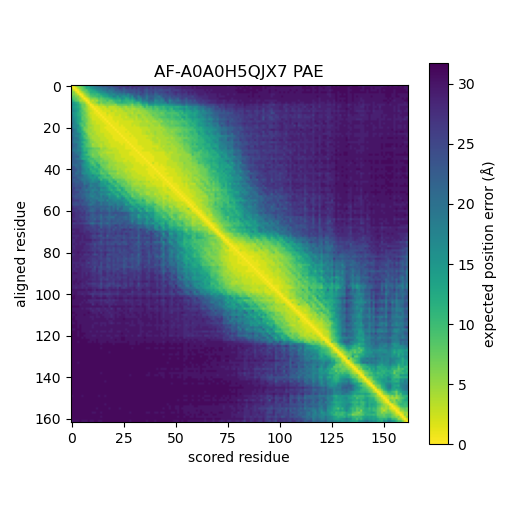1.933 44.454 1.00 71.25 106 ILE A CA 1
ATOM 829 C C . ILE A 1 106 ? -28.543 -1.269 45.809 1.00 71.25 106 ILE A C 1
ATOM 831 O O . ILE A 1 106 ? -29.068 -1.699 46.840 1.00 71.25 106 ILE A O 1
ATOM 835 N N . ARG A 1 107 ? -27.744 -0.191 45.845 1.00 68.69 107 ARG A N 1
ATOM 836 C CA . ARG A 1 107 ? -27.483 0.547 47.093 1.00 68.69 107 ARG A CA 1
ATOM 837 C C . ARG A 1 107 ? -28.743 1.175 47.671 1.00 68.69 107 ARG A C 1
ATOM 839 O O . ARG A 1 107 ? -28.931 1.096 48.882 1.00 68.69 107 ARG A O 1
ATOM 846 N N . THR A 1 108 ? -29.580 1.801 46.847 1.00 72.00 108 THR A N 1
ATOM 847 C CA . THR A 1 108 ? -30.817 2.424 47.333 1.00 72.00 108 THR A CA 1
ATOM 848 C C . THR A 1 108 ? -31.800 1.372 47.836 1.00 72.00 108 THR A C 1
ATOM 850 O O . THR A 1 108 ? -32.330 1.550 48.929 1.00 72.00 108 THR A O 1
ATOM 853 N N . ALA A 1 109 ? -31.937 0.241 47.134 1.00 70.25 109 ALA A N 1
ATOM 854 C CA . ALA A 1 109 ? -32.743 -0.895 47.585 1.00 70.25 109 ALA A CA 1
ATOM 855 C C . ALA A 1 109 ? -32.246 -1.472 48.926 1.00 70.25 109 ALA A C 1
ATOM 857 O O . ALA A 1 109 ? -33.029 -1.676 49.851 1.00 70.25 109 ALA A O 1
ATOM 858 N N . THR A 1 110 ? -30.928 -1.638 49.089 1.00 67.50 110 THR A N 1
ATOM 859 C CA . THR A 1 110 ? -30.341 -2.138 50.347 1.00 67.50 110 THR A CA 1
ATOM 860 C C . THR A 1 110 ? -30.558 -1.157 51.506 1.00 67.50 110 THR A C 1
ATOM 862 O O . THR A 1 110 ? -30.773 -1.569 52.646 1.00 67.50 110 THR A O 1
ATOM 865 N N . ILE A 1 111 ? -30.493 0.153 51.244 1.00 69.38 111 ILE A N 1
ATOM 866 C CA . ILE A 1 111 ? -30.755 1.183 52.259 1.00 69.38 111 ILE A CA 1
ATOM 867 C C . ILE A 1 111 ? -32.236 1.178 52.649 1.00 69.38 111 ILE A C 1
ATOM 869 O O . ILE A 1 111 ? -32.527 1.230 53.843 1.00 69.38 111 ILE A O 1
ATOM 873 N N . SER A 1 112 ? -33.156 1.057 51.686 1.00 67.00 112 SER A N 1
ATOM 874 C CA . SER A 1 112 ? -34.590 0.980 51.978 1.00 67.00 112 SER A CA 1
ATOM 875 C C . SER A 1 112 ? -34.966 -0.300 52.717 1.00 67.00 112 SER A C 1
ATOM 877 O O . SER A 1 112 ? -35.754 -0.240 53.654 1.00 67.00 112 SER A O 1
ATOM 879 N N . GLU A 1 113 ? -34.363 -1.442 52.376 1.00 66.56 113 GLU A N 1
ATOM 880 C CA . GLU A 1 113 ? -34.576 -2.694 53.107 1.00 66.56 113 GLU A CA 1
ATOM 881 C C . GLU A 1 113 ? -34.030 -2.608 54.532 1.00 66.56 113 GLU A C 1
ATOM 883 O O . GLU A 1 113 ? -34.698 -3.030 55.470 1.00 66.56 113 GLU A O 1
ATOM 888 N N . ARG A 1 114 ? -32.849 -2.006 54.734 1.00 67.19 114 ARG A N 1
ATOM 889 C CA . ARG A 1 114 ? -32.306 -1.784 56.083 1.00 67.19 114 ARG A CA 1
ATOM 890 C C . ARG A 1 114 ? -33.138 -0.805 56.902 1.00 67.19 114 ARG A C 1
ATOM 892 O O . ARG A 1 114 ? -33.259 -1.002 58.105 1.00 67.19 114 ARG A O 1
ATOM 899 N N . GLN A 1 115 ? -33.692 0.233 56.283 1.00 66.62 115 GLN A N 1
ATOM 900 C CA . GLN A 1 115 ? -34.601 1.156 56.962 1.00 66.62 115 GLN A CA 1
ATOM 901 C C . GLN A 1 115 ? -35.928 0.484 57.303 1.00 66.62 115 GLN A C 1
ATOM 903 O O . GLN A 1 115 ? -36.392 0.647 58.424 1.00 66.62 115 GLN A O 1
ATOM 908 N N . ALA A 1 116 ? -36.486 -0.326 56.402 1.00 64.25 116 ALA A N 1
ATOM 909 C CA . ALA A 1 116 ? -37.668 -1.128 56.691 1.00 64.25 116 ALA A CA 1
ATOM 910 C C . ALA A 1 116 ? -37.389 -2.122 57.827 1.00 64.25 116 ALA A C 1
ATOM 912 O O . ALA A 1 116 ? -38.163 -2.197 58.768 1.00 64.25 116 ALA A O 1
ATOM 913 N N . LEU A 1 117 ? -36.249 -2.817 57.813 1.00 62.22 117 LEU A N 1
ATOM 914 C CA . LEU A 1 117 ? -35.837 -3.703 58.906 1.00 62.22 117 LEU A CA 1
ATOM 915 C C . LEU A 1 117 ? -35.667 -2.951 60.232 1.00 62.22 117 LEU A C 1
ATOM 917 O O . LEU A 1 117 ? -36.087 -3.463 61.262 1.00 62.22 117 LEU A O 1
ATOM 921 N N . ALA A 1 118 ? -35.103 -1.740 60.219 1.00 64.56 118 ALA A N 1
ATOM 922 C CA . ALA A 1 118 ? -34.948 -0.918 61.419 1.00 64.56 118 ALA A CA 1
ATOM 923 C C . ALA A 1 118 ? -36.291 -0.387 61.953 1.00 64.56 118 ALA A C 1
ATOM 925 O O . ALA A 1 118 ? -36.483 -0.329 63.165 1.00 64.56 118 ALA A O 1
ATOM 926 N N . ASP A 1 119 ? -37.223 -0.029 61.069 1.00 66.06 119 ASP A N 1
ATOM 927 C CA . ASP A 1 119 ? -38.562 0.438 61.440 1.00 66.06 119 ASP A CA 1
ATOM 928 C C . ASP A 1 119 ? -39.434 -0.728 61.940 1.00 66.06 119 ASP A C 1
ATOM 930 O O . ASP A 1 119 ? -40.121 -0.611 62.955 1.00 66.06 119 ASP A O 1
ATOM 934 N N . LEU A 1 120 ? -39.307 -1.911 61.326 1.00 61.09 120 LEU A N 1
ATOM 935 C CA . LEU A 1 120 ? -39.898 -3.145 61.841 1.00 61.09 120 LEU A CA 1
ATOM 936 C C . LEU A 1 120 ? -39.276 -3.542 63.188 1.00 61.09 120 LEU A C 1
ATOM 938 O O . LEU A 1 120 ? -40.016 -3.927 64.086 1.00 61.09 120 LEU A O 1
ATOM 942 N N . GLU A 1 121 ? -37.959 -3.426 63.388 1.00 58.00 121 GLU A N 1
ATOM 943 C CA . GLU A 1 121 ? -37.296 -3.717 64.673 1.00 58.00 121 GLU A CA 1
ATOM 944 C C . GLU A 1 121 ? -37.731 -2.733 65.778 1.00 58.00 121 GLU A C 1
ATOM 946 O O . GLU A 1 121 ? -37.919 -3.139 66.931 1.00 58.00 121 GLU A O 1
ATOM 951 N N . ALA A 1 122 ? -37.963 -1.463 65.423 1.00 60.59 122 ALA A N 1
ATOM 952 C CA . ALA A 1 122 ? -38.48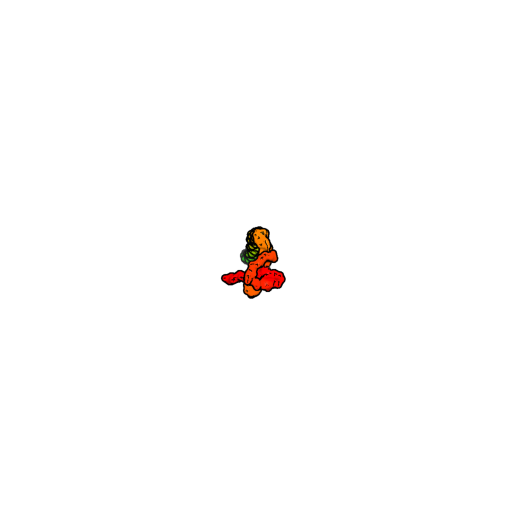8 -0.435 66.321 1.00 60.59 122 ALA A CA 1
ATOM 953 C C . ALA A 1 122 ? -39.965 -0.66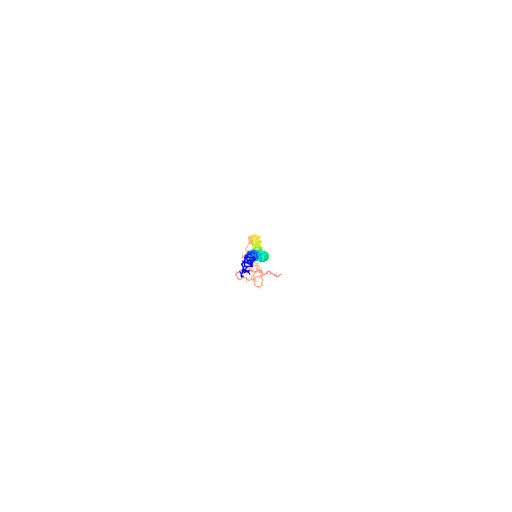7 66.687 1.00 60.59 122 ALA A C 1
ATOM 955 O O . ALA A 1 122 ? -40.337 -0.504 67.849 1.00 60.59 122 ALA A O 1
ATOM 956 N N . GLN A 1 123 ? -40.794 -1.098 65.731 1.00 57.12 123 GLN A N 1
ATOM 957 C CA . GLN A 1 123 ? -42.205 -1.422 65.974 1.00 57.12 123 GLN A CA 1
ATOM 958 C C . GLN A 1 123 ? -42.403 -2.774 66.679 1.00 57.12 123 GLN A C 1
ATOM 960 O O . GLN A 1 123 ? -43.394 -2.954 67.383 1.00 57.12 123 GLN A O 1
ATOM 965 N N . THR A 1 124 ? -41.465 -3.718 66.540 1.00 54.31 124 THR A N 1
ATOM 966 C CA . THR A 1 124 ? -41.589 -5.084 67.087 1.00 54.31 124 THR A CA 1
ATOM 967 C C . THR A 1 124 ? -40.819 -5.336 68.383 1.00 54.31 124 THR A C 1
ATOM 969 O O . THR A 1 124 ? -40.738 -6.476 68.831 1.00 54.31 124 THR A O 1
ATOM 972 N N . ASN A 1 125 ? -40.303 -4.298 69.046 1.00 52.94 125 ASN A N 1
ATOM 973 C CA . ASN A 1 125 ? -39.724 -4.414 70.389 1.00 52.94 125 ASN A CA 1
ATOM 974 C C . ASN A 1 125 ? -38.610 -5.497 70.476 1.00 52.94 125 ASN A C 1
ATOM 976 O O . ASN A 1 125 ? -38.599 -6.330 71.383 1.00 52.94 125 ASN A O 1
ATOM 980 N N . LYS A 1 126 ? -37.652 -5.466 69.528 1.00 51.41 126 LYS A N 1
ATOM 981 C CA . LYS A 1 126 ? -36.457 -6.347 69.446 1.00 51.41 126 LYS A CA 1
ATOM 982 C C . LYS A 1 126 ? -36.711 -7.839 69.156 1.00 51.41 126 LYS A C 1
ATOM 984 O O . LYS A 1 126 ? -35.953 -8.687 69.634 1.00 51.41 126 LYS A O 1
ATOM 989 N N . LEU A 1 127 ? -37.706 -8.191 68.346 1.00 52.44 127 LEU A N 1
ATOM 990 C CA . LEU A 1 127 ? -37.810 -9.561 67.823 1.00 52.44 127 LEU A CA 1
ATOM 991 C C . LEU A 1 127 ? -36.664 -9.824 66.830 1.00 52.44 127 LEU A C 1
ATOM 993 O O . LEU A 1 127 ? -36.676 -9.338 65.702 1.00 52.44 127 LEU A O 1
ATOM 997 N N . ARG A 1 128 ? -35.643 -10.582 67.250 1.00 52.78 128 ARG A N 1
ATOM 998 C CA . ARG A 1 128 ? -34.547 -11.006 66.364 1.00 52.78 128 ARG A CA 1
ATOM 999 C C . ARG A 1 128 ? -34.921 -12.310 65.680 1.00 52.78 128 ARG A C 1
ATOM 1001 O O . ARG A 1 128 ? -35.208 -13.298 66.346 1.00 52.78 128 ARG A O 1
ATOM 1008 N N . VAL A 1 129 ? -34.866 -12.330 64.354 1.00 52.19 129 VAL A N 1
ATOM 1009 C CA . VAL A 1 129 ? -35.024 -13.560 63.571 1.00 52.19 129 VAL A CA 1
ATOM 1010 C C . VAL A 1 129 ? -33.638 -14.117 63.285 1.00 52.19 129 VAL A C 1
ATOM 1012 O O . VAL A 1 129 ? -32.821 -13.452 62.648 1.00 52.19 129 VAL A O 1
ATOM 1015 N N . THR A 1 130 ? -33.343 -15.312 63.788 1.00 51.06 130 THR A N 1
ATOM 1016 C CA . THR A 1 130 ? -32.088 -16.013 63.504 1.00 51.06 130 THR A CA 1
ATOM 1017 C C . THR A 1 130 ? -32.385 -17.266 62.694 1.00 51.06 130 THR A C 1
ATOM 1019 O O . THR A 1 130 ? -33.161 -18.137 63.087 1.00 51.06 130 THR A O 1
ATOM 1022 N N . THR A 1 131 ? -31.761 -17.357 61.524 1.00 42.94 131 THR A N 1
ATOM 1023 C CA . THR A 1 131 ? -31.885 -18.514 60.637 1.00 42.94 131 THR A CA 1
ATOM 1024 C C . THR A 1 131 ? -30.736 -19.473 60.929 1.00 42.94 131 THR A C 1
ATOM 1026 O O . THR A 1 131 ? -29.569 -19.117 60.767 1.00 42.94 131 THR A O 1
ATOM 1029 N N . SER A 1 132 ? -31.058 -20.681 61.392 1.00 51.47 132 SER A N 1
ATOM 1030 C CA . SER A 1 132 ? -30.092 -21.766 61.605 1.00 51.47 132 SER A CA 1
ATOM 1031 C C . SER A 1 132 ? -30.380 -22.912 60.632 1.00 51.47 132 SER A C 1
ATOM 1033 O O . SER A 1 132 ? -31.412 -22.931 59.967 1.00 51.47 132 SER A O 1
ATOM 1035 N N . LYS A 1 133 ? -29.476 -23.892 60.539 1.00 44.16 133 LYS A N 1
ATOM 1036 C CA . LYS A 1 133 ? -29.559 -25.024 59.591 1.00 44.16 133 LYS A CA 1
ATOM 1037 C C . LYS A 1 133 ? -30.790 -25.933 59.775 1.00 44.16 133 LYS A C 1
ATOM 1039 O O . LYS A 1 133 ? -31.002 -26.819 58.959 1.00 44.16 133 LYS A O 1
ATOM 1044 N N . GLU A 1 134 ? -31.590 -25.706 60.815 1.00 45.59 134 GLU A N 1
ATOM 1045 C CA . GLU A 1 134 ? -32.784 -26.483 61.180 1.00 45.59 134 GLU A CA 1
ATOM 1046 C C . GLU A 1 134 ? -34.102 -25.694 61.011 1.00 45.59 134 GLU A C 1
ATOM 1048 O O . GLU A 1 134 ? -35.171 -26.211 61.332 1.00 45.59 134 GLU A O 1
ATOM 1053 N N . GLY A 1 135 ? -34.045 -24.456 60.502 1.00 54.56 135 GLY A N 1
ATOM 1054 C CA . GLY A 1 135 ? -35.215 -23.609 60.252 1.00 54.56 135 GLY A CA 1
ATOM 1055 C C . GLY A 1 135 ? -35.040 -22.156 60.706 1.00 54.56 135 GLY A C 1
ATOM 1056 O O . GLY A 1 135 ? -34.006 -21.761 61.255 1.00 54.56 135 GLY A O 1
ATOM 1057 N N . THR A 1 136 ? -36.070 -21.347 60.456 1.00 50.97 136 THR A N 1
ATOM 1058 C CA . THR A 1 136 ? -36.131 -19.930 60.842 1.00 50.97 136 THR A CA 1
ATOM 1059 C C . THR A 1 136 ? -36.758 -19.804 62.230 1.00 50.97 136 THR A C 1
ATOM 1061 O O . THR A 1 136 ? -37.905 -20.205 62.431 1.00 50.97 136 THR A O 1
ATOM 1064 N N . PHE A 1 137 ? -36.020 -19.247 63.195 1.00 56.47 137 PHE A N 1
ATOM 1065 C CA . PHE A 1 137 ? -36.490 -19.091 64.574 1.00 56.47 137 PHE A CA 1
ATOM 1066 C C . PHE A 1 137 ? -36.712 -17.616 64.914 1.00 56.47 137 PHE A C 1
ATOM 1068 O O . PHE A 1 137 ? -35.887 -16.757 64.591 1.00 56.47 137 PHE A O 1
ATOM 1075 N N . LEU A 1 138 ? -37.835 -17.329 65.581 1.00 56.16 138 LEU A N 1
ATOM 1076 C CA . LEU A 1 138 ? -38.175 -15.999 66.084 1.00 56.16 138 LEU A CA 1
ATOM 1077 C C . LEU A 1 138 ? -37.786 -15.924 67.570 1.00 56.16 138 LEU A C 1
ATOM 1079 O O . LEU A 1 138 ? -38.329 -16.667 68.393 1.00 56.16 138 LEU A O 1
ATOM 1083 N N . VAL A 1 139 ? -36.832 -15.057 67.919 1.00 56.28 139 VAL A N 1
ATOM 1084 C CA . VAL A 1 139 ? -36.395 -14.832 69.307 1.00 56.28 139 VAL A CA 1
ATOM 1085 C C . VAL A 1 139 ? -37.325 -13.806 69.952 1.00 56.28 139 VAL A C 1
ATOM 1087 O O . VAL A 1 139 ? -37.393 -12.670 69.480 1.00 56.28 139 VAL A O 1
ATOM 1090 N N . LEU A 1 140 ? -38.035 -14.197 71.018 1.00 53.03 140 LEU A N 1
ATOM 1091 C CA . LEU A 1 140 ? -38.955 -13.313 71.745 1.00 53.03 140 LEU A CA 1
ATOM 1092 C C . LEU A 1 140 ? -38.232 -12.511 72.844 1.00 53.03 140 LEU A C 1
ATOM 1094 O O . LEU A 1 140 ? -37.311 -13.040 73.473 1.00 53.03 140 LEU A O 1
ATOM 1098 N N . PRO A 1 141 ? -38.635 -11.250 73.105 1.00 51.91 141 PRO A N 1
ATOM 1099 C CA . PRO A 1 141 ? -38.099 -10.459 74.208 1.00 51.91 141 PRO A CA 1
ATOM 1100 C C . PRO A 1 141 ? -38.483 -11.053 75.571 1.00 51.91 141 PRO A C 1
ATOM 1102 O O . PRO A 1 141 ? -39.490 -11.748 75.717 1.00 51.91 141 PRO A O 1
ATOM 1105 N N . GLU A 1 142 ? -37.661 -10.770 76.582 1.00 46.41 142 GLU A N 1
ATOM 1106 C CA . GLU A 1 142 ? -37.856 -11.274 77.943 1.00 46.41 142 GLU A CA 1
ATOM 1107 C C . GLU A 1 142 ? -39.167 -10.746 78.549 1.00 46.41 142 GLU A C 1
ATOM 1109 O O . GLU A 1 142 ? -39.394 -9.537 78.594 1.00 46.41 142 GLU A O 1
ATOM 1114 N N . GLY A 1 143 ? -40.018 -11.666 79.022 1.00 47.81 143 GLY A N 1
ATOM 1115 C CA . GLY A 1 143 ? -41.263 -11.348 79.735 1.00 47.81 143 GLY A CA 1
ATOM 1116 C C . GLY A 1 143 ? -42.568 -11.819 79.082 1.00 47.81 143 GLY A C 1
ATOM 1117 O O . GLY A 1 143 ? -43.630 -11.462 79.583 1.00 47.81 143 GLY A O 1
ATOM 1118 N N . ILE A 1 144 ? -42.530 -12.602 77.996 1.00 48.69 144 ILE A N 1
ATOM 1119 C CA . ILE A 1 144 ? -43.738 -13.177 77.378 1.00 48.69 144 ILE A CA 1
ATOM 1120 C C . ILE A 1 144 ? -43.834 -14.674 77.700 1.00 48.69 144 ILE A C 1
ATOM 1122 O O . ILE A 1 144 ? -42.993 -15.464 77.270 1.00 48.69 144 ILE A O 1
ATOM 1126 N N . ASP A 1 145 ? -44.887 -15.060 78.423 1.00 46.50 145 ASP A N 1
ATOM 1127 C CA . ASP A 1 145 ? -45.237 -16.455 78.705 1.00 46.50 145 ASP A CA 1
ATOM 1128 C C . ASP A 1 145 ? -45.797 -17.131 77.443 1.00 46.50 145 ASP A C 1
ATOM 1130 O O . ASP A 1 145 ? -46.998 -17.118 77.173 1.00 46.50 145 ASP A O 1
ATOM 1134 N N . ALA A 1 146 ? -44.914 -17.726 76.642 1.00 46.41 146 ALA A N 1
ATOM 1135 C CA . ALA A 1 146 ? -45.300 -18.622 75.557 1.00 46.41 146 ALA A CA 1
ATOM 1136 C C . ALA A 1 146 ? -45.257 -20.072 76.065 1.00 46.41 146 ALA A C 1
ATOM 1138 O O . ALA A 1 146 ? -44.213 -20.564 76.472 1.00 46.41 146 ALA A O 1
ATOM 1139 N N . SER A 1 147 ? -46.386 -20.780 76.033 1.00 46.56 147 SER A N 1
ATOM 1140 C CA . SER A 1 147 ? -46.565 -22.129 76.600 1.00 46.56 147 SER A CA 1
ATOM 1141 C C . SER A 1 147 ? -45.846 -23.269 75.850 1.00 46.56 147 SER A C 1
ATOM 1143 O O . SER A 1 147 ? -45.930 -24.424 76.265 1.00 46.56 147 SER A O 1
ATOM 1145 N N . GLN A 1 148 ? -45.112 -22.972 74.772 1.00 49.81 148 GLN A N 1
ATOM 1146 C CA . GLN A 1 148 ? -44.287 -23.925 74.020 1.00 49.81 148 GLN A CA 1
ATOM 1147 C C . GLN A 1 148 ? -42.928 -23.289 73.695 1.00 49.81 148 GLN A C 1
ATOM 1149 O O . GLN A 1 148 ? -42.779 -22.594 72.693 1.00 49.81 148 GLN A O 1
ATOM 1154 N N . ILE A 1 149 ? -41.938 -23.499 74.566 1.00 52.69 149 ILE A N 1
ATOM 1155 C CA . ILE A 1 149 ? -40.623 -22.843 74.489 1.00 52.69 149 ILE A CA 1
ATOM 1156 C C . ILE A 1 149 ? -39.583 -23.815 73.933 1.00 52.69 149 ILE A C 1
ATOM 1158 O O . ILE A 1 149 ? -39.349 -24.874 74.512 1.00 52.69 149 ILE A O 1
ATOM 1162 N N . TRP A 1 150 ? -38.917 -23.424 72.845 1.00 53.78 150 TRP A N 1
ATOM 1163 C CA . TRP A 1 150 ? -37.612 -23.963 72.450 1.00 53.78 150 TRP A CA 1
ATOM 1164 C C . TRP A 1 150 ? -36.543 -22.916 72.782 1.00 53.78 150 TRP A C 1
ATOM 1166 O O . TRP A 1 150 ? -36.796 -21.718 72.690 1.00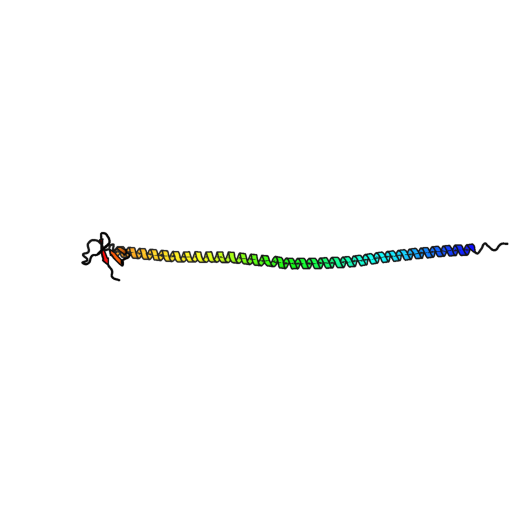 53.78 150 TRP A O 1
ATOM 1176 N N . THR A 1 151 ? -35.349 -23.327 73.204 1.00 55.59 151 THR A N 1
ATOM 1177 C CA . THR A 1 151 ? -34.273 -22.402 73.593 1.00 55.59 151 THR A CA 1
ATOM 1178 C C . THR A 1 151 ? -33.225 -22.287 72.488 1.00 55.59 151 THR A C 1
ATOM 1180 O O . THR A 1 151 ? -32.484 -23.231 72.224 1.00 55.59 151 THR A O 1
ATOM 1183 N N . CYS A 1 152 ? -33.103 -21.112 71.859 1.00 51.84 152 CYS A N 1
ATOM 1184 C CA . CYS A 1 152 ? -31.948 -20.804 71.008 1.00 51.84 152 CYS A CA 1
ATOM 1185 C C . CYS A 1 152 ? -30.917 -20.029 71.839 1.00 51.84 152 CYS A C 1
ATOM 1187 O O . CYS A 1 152 ? -30.950 -18.803 71.952 1.00 51.84 152 CYS A O 1
ATOM 1189 N N . GLY A 1 153 ? -29.994 -20.754 72.472 1.00 63.97 153 GLY A N 1
ATOM 1190 C CA . GLY A 1 153 ? -29.012 -20.162 73.383 1.00 63.97 153 GLY A CA 1
ATOM 1191 C C . GLY A 1 153 ? -29.619 -19.823 74.749 1.00 63.97 153 GLY A C 1
ATOM 1192 O O . GLY A 1 153 ? -30.033 -20.725 75.469 1.00 63.97 153 GLY A O 1
ATOM 1193 N N . LYS A 1 154 ? -29.626 -18.535 75.133 1.00 51.72 154 LYS A N 1
ATOM 1194 C CA . LYS A 1 154 ? -30.085 -18.052 76.458 1.00 51.72 154 LYS A CA 1
ATOM 1195 C C . LYS A 1 154 ? -31.488 -17.427 76.463 1.00 51.72 154 LYS A C 1
ATOM 1197 O O . LYS A 1 154 ? -31.901 -16.923 77.500 1.00 51.72 154 LYS A O 1
ATOM 1202 N N . GLN A 1 155 ? -32.202 -17.425 75.336 1.00 53.53 155 GLN A N 1
ATOM 1203 C CA . GLN A 1 155 ? -33.506 -16.763 75.208 1.00 53.53 155 GLN A CA 1
ATOM 1204 C C . GLN A 1 155 ? -34.577 -17.724 74.663 1.00 53.53 155 GLN A C 1
ATOM 1206 O O . GLN A 1 155 ? -34.239 -18.640 73.904 1.00 53.53 155 GLN A O 1
ATOM 1211 N N . PRO A 1 156 ? -35.852 -17.552 75.066 1.00 56.81 156 PRO A N 1
ATOM 1212 C CA . PRO A 1 156 ? -36.962 -18.362 74.576 1.00 56.81 156 PRO A CA 1
ATOM 1213 C C . PRO A 1 156 ? -37.263 -18.028 73.110 1.00 56.81 156 PRO A C 1
ATOM 1215 O O . PRO A 1 156 ? -37.267 -16.866 72.699 1.00 56.81 156 PRO A O 1
ATOM 1218 N N . CYS A 1 157 ? -37.486 -19.054 72.296 1.00 57.06 157 CYS A N 1
ATOM 1219 C CA . CYS A 1 157 ? -37.704 -18.933 70.859 1.00 57.06 157 CYS A CA 1
ATOM 1220 C C . CYS A 1 157 ? -38.910 -19.760 70.419 1.00 57.06 157 CYS A C 1
ATOM 1222 O O . CYS A 1 157 ? -39.186 -20.837 70.954 1.00 57.06 157 CYS A O 1
ATOM 1224 N N . LEU A 1 158 ? -39.607 -19.245 69.408 1.00 58.59 158 LEU A N 1
ATOM 1225 C CA . LEU A 1 158 ? -40.720 -19.915 68.748 1.00 58.59 158 LEU A CA 1
ATOM 1226 C C . LEU A 1 158 ? -40.267 -20.379 67.364 1.00 58.59 158 LEU A C 1
ATOM 1228 O O . LEU A 1 158 ? -39.727 -19.604 66.568 1.00 58.59 158 LEU A O 1
ATOM 1232 N N . ARG A 1 159 ? -40.473 -21.670 67.089 1.00 51.78 159 ARG A N 1
ATOM 1233 C CA . ARG A 1 159 ? -40.286 -22.238 65.756 1.00 51.78 159 ARG A CA 1
ATOM 1234 C C . ARG A 1 159 ? -41.479 -21.825 64.907 1.00 51.78 159 ARG A C 1
ATOM 1236 O O . ARG A 1 159 ? -42.609 -22.192 65.218 1.00 51.78 159 ARG A O 1
ATOM 1243 N N . ILE A 1 160 ? -41.222 -21.089 63.836 1.00 54.75 160 ILE A N 1
ATOM 1244 C CA . ILE A 1 160 ? -42.238 -20.856 62.816 1.00 54.75 160 ILE A CA 1
ATOM 1245 C C . ILE A 1 160 ? -42.239 -22.121 61.953 1.00 54.75 160 ILE A C 1
ATOM 1247 O O . ILE A 1 160 ? -41.193 -22.525 61.444 1.00 54.75 160 ILE A O 1
ATOM 1251 N N . GLY A 1 161 ? -43.372 -22.825 61.928 1.00 43.81 161 GLY A N 1
ATOM 1252 C CA . GLY A 1 161 ? -43.563 -23.993 61.067 1.00 43.81 161 GLY A CA 1
ATOM 1253 C C . GLY A 1 161 ? -43.451 -23.603 59.593 1.00 43.81 161 GLY A C 1
ATOM 1254 O O . GLY A 1 161 ? -43.720 -22.450 59.262 1.00 43.81 161 GLY A O 1
ATOM 1255 N N . GLU A 1 162 ? -43.002 -24.560 58.775 1.00 41.62 162 GLU A N 1
ATOM 1256 C CA . GLU A 1 162 ? -42.794 -24.434 57.320 1.00 41.62 162 GLU A CA 1
ATOM 1257 C C . GLU A 1 162 ? -43.926 -23.724 56.567 1.00 41.62 162 GLU A C 1
ATOM 1259 O O . GLU A 1 162 ? -45.112 -24.008 56.860 1.00 41.62 162 GLU A O 1
#